Protein AF-A0A9X6Z546-F1 (afdb_monomer_lite)

Secondary structure (DSSP, 8-state):
--SHHHHHHHHHHHHTTS-EEEESS-HHHHHHHHHH-TT-EEE-TT-----HHHHHT-SEEEEESTT--HHHHHHHHT---SS-EEEE-TTS-HHHHHHHHTT--

Organism: Bacillus thuringiensis (NCBI:txid1428)

Foldseek 3Di:
DPDLVVVLVVLLVLLQPFAEEEAFDDPVLVVVLCVSHVNYHYDYQPDLDDDPVSVQRGQEYEYADQGHHPSNVVVVVPDPDPHYYHYDHSPDDVSVVSVVVSVSD

Sequence (105 aa):
MSQENNISSVISKNLETANILVVGGHNIWHERIKNNLPNALTLSQGENNIDSHSIRNMDIICVETTFMNHPVYNKIKKLNIDIPIVYTKVQQDVDDLLLELSKLV

Structure (mmCIF, N/CA/C/O backbone):
data_AF-A0A9X6Z546-F1
#
_entry.id   AF-A0A9X6Z546-F1
#
loop_
_atom_site.group_PDB
_atom_site.id
_atom_site.type_symbol
_atom_site.label_atom_id
_atom_site.label_alt_id
_atom_site.label_comp_id
_atom_site.label_asym_id
_atom_site.label_entity_id
_atom_site.label_seq_id
_atom_site.pdbx_PDB_ins_code
_atom_site.Cartn_x
_atom_site.Cartn_y
_atom_site.Cartn_z
_atom_site.occupancy
_atom_site.B_iso_or_equiv
_atom_site.auth_seq_id
_atom_site.auth_comp_id
_atom_site.auth_asym_id
_atom_site.auth_atom_id
_atom_site.pdbx_PDB_model_num
ATOM 1 N N . MET A 1 1 ? -16.986 23.969 1.482 1.00 46.31 1 MET A N 1
ATOM 2 C CA . MET A 1 1 ? -15.825 23.111 1.808 1.00 46.31 1 MET A CA 1
ATOM 3 C C . MET A 1 1 ? -16.149 22.305 3.065 1.00 46.31 1 MET A C 1
ATOM 5 O O . MET A 1 1 ? -15.777 22.746 4.147 1.00 46.31 1 MET A O 1
ATOM 9 N N . SER A 1 2 ? -16.946 21.224 2.989 1.00 49.78 2 SER A N 1
ATOM 10 C CA . SER A 1 2 ? -17.451 20.603 4.240 1.00 49.78 2 SER A CA 1
ATOM 11 C C . SER A 1 2 ? -17.866 19.122 4.206 1.00 49.78 2 SER A C 1
ATOM 13 O O . SER A 1 2 ? -18.153 18.600 5.276 1.00 49.78 2 SER A O 1
ATOM 15 N N . GLN A 1 3 ? -17.900 18.424 3.062 1.00 51.53 3 GLN A N 1
ATOM 16 C CA . GLN A 1 3 ? -18.296 16.998 3.035 1.00 51.53 3 GLN A CA 1
ATOM 17 C C . GLN A 1 3 ? -17.155 16.042 2.650 1.00 51.53 3 GLN A C 1
ATOM 19 O O . GLN A 1 3 ? -16.977 15.034 3.327 1.00 51.53 3 GLN A O 1
ATOM 24 N N . GLU A 1 4 ? -16.317 16.388 1.668 1.00 51.44 4 GLU A N 1
ATOM 25 C CA . GLU A 1 4 ? -15.187 15.540 1.230 1.00 51.44 4 GLU A CA 1
ATOM 26 C C . GLU A 1 4 ? -14.138 15.319 2.335 1.00 51.44 4 GLU A C 1
ATOM 28 O O . GLU A 1 4 ? -13.745 14.183 2.593 1.00 51.44 4 GLU A O 1
ATOM 33 N N . ASN A 1 5 ? -13.797 16.366 3.099 1.00 54.75 5 ASN A N 1
ATOM 34 C CA . ASN A 1 5 ? -12.850 16.259 4.221 1.00 54.75 5 ASN A CA 1
ATOM 35 C C . ASN A 1 5 ? -13.323 15.325 5.351 1.00 54.75 5 ASN A C 1
ATOM 37 O O . ASN A 1 5 ? -12.504 14.853 6.133 1.00 54.75 5 ASN A O 1
ATOM 41 N N . ASN A 1 6 ? -14.631 15.073 5.469 1.00 60.31 6 ASN A N 1
ATOM 42 C CA . ASN A 1 6 ? -15.175 14.210 6.519 1.00 60.31 6 ASN A CA 1
ATOM 43 C C . ASN A 1 6 ? -15.098 12.729 6.118 1.00 60.31 6 ASN A C 1
ATOM 45 O O . ASN A 1 6 ? -14.805 11.873 6.943 1.00 60.31 6 ASN A O 1
ATOM 49 N N . ILE A 1 7 ? -15.315 12.430 4.835 1.00 66.06 7 ILE A N 1
ATOM 50 C CA . ILE A 1 7 ? -15.302 11.059 4.315 1.00 66.06 7 ILE A CA 1
ATOM 51 C C . ILE A 1 7 ? -13.877 10.503 4.307 1.00 66.06 7 ILE A C 1
ATOM 53 O O . ILE A 1 7 ? -13.662 9.419 4.841 1.00 66.06 7 ILE A O 1
ATOM 57 N N . SER A 1 8 ? -12.903 11.263 3.794 1.00 66.12 8 SER A N 1
ATOM 58 C CA . SER A 1 8 ? -11.501 10.818 3.761 1.00 66.12 8 SER A CA 1
ATOM 59 C C . SER A 1 8 ? -10.956 10.573 5.182 1.00 66.12 8 SER A C 1
ATOM 61 O O . SER A 1 8 ? -10.324 9.554 5.440 1.00 66.12 8 SER A O 1
ATOM 63 N N . SER A 1 9 ? -11.353 11.407 6.155 1.00 69.56 9 SER A N 1
ATOM 64 C CA . SER A 1 9 ? -11.048 11.223 7.586 1.00 69.56 9 SER A CA 1
ATOM 65 C C . SER A 1 9 ? -11.673 9.970 8.221 1.00 69.56 9 SER A C 1
ATOM 67 O O . SER A 1 9 ? -11.090 9.391 9.139 1.00 69.56 9 SER A O 1
ATOM 69 N N . VAL A 1 10 ? -12.884 9.579 7.820 1.00 70.38 10 VAL A N 1
ATOM 70 C CA . VAL A 1 10 ? -13.550 8.378 8.355 1.00 70.38 10 VAL A CA 1
ATOM 71 C C . VAL A 1 10 ? -12.956 7.118 7.726 1.00 70.38 10 VAL A C 1
ATOM 73 O O . VAL A 1 10 ? -12.708 6.136 8.423 1.00 70.38 10 VAL A O 1
ATOM 76 N N . ILE A 1 11 ? -12.684 7.167 6.421 1.00 73.56 11 ILE A N 1
ATOM 77 C CA . ILE A 1 11 ? -12.038 6.095 5.658 1.00 73.56 11 ILE A CA 1
ATOM 78 C C . ILE A 1 11 ? -10.627 5.835 6.193 1.00 73.56 11 ILE A C 1
ATOM 80 O O . ILE A 1 11 ? -10.284 4.683 6.458 1.00 73.56 11 ILE A O 1
ATOM 84 N N . SER A 1 12 ? -9.835 6.888 6.424 1.00 70.12 12 SER A N 1
ATOM 85 C CA . SER A 1 12 ? -8.483 6.755 6.974 1.00 70.12 12 SER A CA 1
ATOM 86 C C . SER A 1 12 ? -8.499 6.074 8.340 1.00 70.12 12 SER A C 1
ATOM 88 O O . SER A 1 12 ? -7.688 5.189 8.583 1.00 70.12 12 SER A O 1
ATOM 90 N N . LYS A 1 13 ? -9.476 6.395 9.196 1.00 76.50 13 LYS A N 1
ATOM 91 C CA . LYS A 1 13 ? -9.607 5.801 10.532 1.00 76.50 13 LYS A CA 1
ATOM 92 C C . LYS A 1 13 ? -9.879 4.294 10.509 1.00 76.50 13 LYS A C 1
ATOM 94 O O . LYS A 1 13 ? -9.361 3.576 11.357 1.00 76.50 13 LYS A O 1
ATOM 99 N N . ASN A 1 14 ? -10.653 3.799 9.543 1.00 78.69 14 ASN A N 1
ATOM 100 C CA . ASN A 1 14 ? -10.858 2.353 9.378 1.00 78.69 14 ASN A CA 1
ATOM 101 C C . ASN A 1 14 ? -9.580 1.645 8.902 1.00 78.69 14 ASN A C 1
ATOM 103 O O . ASN A 1 14 ? -9.355 0.481 9.221 1.00 78.69 14 ASN A O 1
ATOM 107 N N . LEU A 1 15 ? -8.734 2.356 8.156 1.00 86.31 15 LEU A N 1
ATOM 108 C CA . LEU A 1 15 ? -7.470 1.846 7.634 1.00 86.31 15 LEU A CA 1
ATOM 109 C C . LEU A 1 15 ? -6.290 2.026 8.603 1.00 86.31 15 LEU A C 1
ATOM 111 O O . LEU A 1 15 ? -5.248 1.415 8.389 1.00 86.31 15 LEU A O 1
ATOM 115 N N . GLU A 1 16 ? -6.428 2.812 9.678 1.00 82.94 16 GLU A N 1
ATOM 116 C CA . GLU A 1 16 ? -5.353 3.075 10.652 1.00 82.94 16 GLU A CA 1
ATOM 117 C C . GLU A 1 16 ? -4.800 1.796 11.293 1.00 82.94 16 GLU A C 1
ATOM 119 O O . GLU A 1 16 ? -3.607 1.726 11.599 1.00 82.94 16 GLU A O 1
ATOM 124 N N . THR A 1 17 ? -5.652 0.789 11.497 1.00 84.88 17 THR A N 1
ATOM 125 C CA . THR A 1 17 ? -5.271 -0.491 12.108 1.00 84.88 17 THR A CA 1
ATOM 126 C C . THR A 1 17 ? -4.807 -1.537 11.101 1.00 84.88 17 THR A C 1
ATOM 128 O O . THR A 1 17 ? -4.357 -2.601 11.517 1.00 84.88 17 THR A O 1
ATOM 131 N N . ALA A 1 18 ? -4.935 -1.267 9.800 1.00 90.31 18 ALA A N 1
ATOM 132 C CA . ALA A 1 18 ? -4.585 -2.212 8.752 1.00 90.31 18 ALA A CA 1
ATOM 133 C C . ALA A 1 18 ? -3.086 -2.145 8.427 1.00 90.31 18 ALA A C 1
ATOM 135 O O . ALA A 1 18 ? -2.516 -1.076 8.194 1.00 90.31 18 ALA A O 1
ATOM 136 N N . ASN A 1 19 ? -2.447 -3.307 8.351 1.00 91.56 19 ASN A N 1
ATOM 137 C CA . ASN A 1 19 ? -1.070 -3.450 7.901 1.00 91.56 19 ASN A CA 1
ATOM 138 C C . ASN A 1 19 ? -1.048 -3.439 6.371 1.00 91.56 19 ASN A C 1
ATOM 140 O O . ASN A 1 19 ? -1.232 -4.468 5.718 1.00 91.56 19 ASN A O 1
ATOM 144 N N . ILE A 1 20 ? -0.859 -2.254 5.794 1.00 92.38 20 ILE A N 1
ATOM 145 C CA . ILE A 1 20 ? -0.892 -2.055 4.344 1.00 92.38 20 ILE A CA 1
ATOM 146 C C . ILE A 1 20 ? 0.535 -1.988 3.807 1.00 92.38 20 ILE A C 1
ATOM 148 O O . ILE A 1 20 ? 1.335 -1.152 4.234 1.00 92.38 20 ILE A O 1
ATOM 152 N N . LEU A 1 21 ? 0.837 -2.830 2.820 1.00 91.31 21 LEU A N 1
ATOM 153 C CA . LEU A 1 21 ? 2.072 -2.754 2.049 1.00 91.31 21 LEU A CA 1
ATOM 154 C C . LEU A 1 21 ? 1.815 -2.069 0.712 1.00 91.31 21 LEU A C 1
ATOM 156 O O . LEU A 1 21 ? 1.037 -2.560 -0.094 1.00 91.31 21 LEU A O 1
ATOM 160 N N . VAL A 1 22 ? 2.525 -0.985 0.435 1.00 90.12 22 VAL A N 1
ATOM 161 C CA . VAL A 1 22 ? 2.499 -0.271 -0.840 1.00 90.12 22 VAL A CA 1
ATOM 162 C C . VAL A 1 22 ? 3.799 -0.521 -1.591 1.00 90.12 22 VAL A C 1
ATOM 164 O O . VAL A 1 22 ? 4.888 -0.269 -1.077 1.00 90.12 22 VAL A O 1
ATOM 167 N N . VAL A 1 23 ? 3.695 -1.007 -2.824 1.00 89.00 23 VAL A N 1
ATOM 168 C CA . VAL A 1 23 ? 4.840 -1.396 -3.652 1.00 89.00 23 VAL A CA 1
ATOM 169 C C . VAL A 1 23 ? 4.812 -0.641 -4.973 1.00 89.00 23 VAL A C 1
ATOM 171 O O . VAL A 1 23 ? 3.761 -0.544 -5.605 1.00 89.00 23 VAL A O 1
ATOM 174 N N . GLY A 1 24 ? 5.974 -0.168 -5.427 1.00 86.88 24 GLY A N 1
ATOM 175 C CA . GLY A 1 24 ? 6.078 0.651 -6.637 1.00 86.88 24 GLY A CA 1
ATOM 176 C C . GLY A 1 24 ? 5.771 2.117 -6.340 1.00 86.88 24 GLY A C 1
ATOM 177 O O . GLY A 1 24 ? 5.706 2.514 -5.180 1.00 86.88 24 GLY A O 1
ATOM 178 N N . GLY A 1 25 ? 5.587 2.936 -7.371 1.00 85.31 25 GLY A N 1
ATOM 179 C CA . GLY A 1 25 ? 5.381 4.372 -7.204 1.00 85.31 25 GLY A CA 1
ATOM 180 C C . GLY A 1 25 ? 6.671 5.152 -6.920 1.00 85.31 25 GLY A C 1
ATOM 181 O O . GLY A 1 25 ? 7.744 4.599 -6.669 1.00 85.31 25 GLY A O 1
ATOM 182 N N . HIS A 1 26 ? 6.558 6.478 -6.982 1.00 84.75 26 HIS A N 1
ATOM 183 C CA . HIS A 1 26 ? 7.635 7.409 -6.640 1.00 84.75 26 HIS A CA 1
ATOM 184 C C . HIS A 1 26 ? 7.502 7.937 -5.208 1.00 84.75 26 HIS A C 1
ATOM 186 O O . HIS A 1 26 ? 6.408 7.960 -4.649 1.00 84.75 26 HIS A O 1
ATOM 192 N N . ASN A 1 27 ? 8.599 8.471 -4.663 1.00 85.38 27 ASN A N 1
ATOM 193 C CA . ASN A 1 27 ? 8.665 9.001 -3.295 1.00 85.38 27 ASN A CA 1
ATOM 194 C C . ASN A 1 27 ? 7.565 10.032 -2.988 1.00 85.38 27 ASN A C 1
ATOM 196 O O . ASN A 1 27 ? 6.950 9.960 -1.933 1.00 85.38 27 ASN A O 1
ATOM 200 N N . ILE A 1 28 ? 7.249 10.933 -3.928 1.00 85.25 28 ILE A N 1
ATOM 201 C CA . ILE A 1 28 ? 6.171 11.929 -3.757 1.00 85.25 28 ILE A CA 1
ATOM 202 C C . ILE A 1 28 ? 4.815 11.245 -3.528 1.00 85.25 28 ILE A C 1
ATOM 204 O O . ILE A 1 28 ? 3.998 11.690 -2.726 1.00 85.25 28 ILE A O 1
ATOM 208 N N . TRP A 1 29 ? 4.555 10.147 -4.234 1.00 84.81 29 TRP A N 1
ATOM 209 C CA . TRP A 1 29 ? 3.319 9.395 -4.058 1.00 84.81 29 TRP A CA 1
ATOM 210 C C . TRP A 1 29 ? 3.318 8.638 -2.725 1.00 84.81 29 TRP A C 1
ATOM 212 O O . TRP A 1 29 ? 2.311 8.651 -2.025 1.00 84.81 29 TRP A O 1
ATOM 222 N N . HIS A 1 30 ? 4.459 8.080 -2.308 1.00 87.75 30 HIS A N 1
ATOM 223 C CA . HIS A 1 30 ? 4.611 7.494 -0.970 1.00 87.75 30 HIS A CA 1
ATOM 224 C C . HIS A 1 30 ? 4.369 8.499 0.151 1.00 87.75 30 HIS A C 1
ATOM 226 O O . HIS A 1 30 ? 3.731 8.147 1.135 1.00 87.75 30 HIS A O 1
ATOM 232 N N . GLU A 1 31 ? 4.830 9.740 0.008 1.00 88.69 31 GLU A N 1
ATOM 233 C CA . GLU A 1 31 ? 4.549 10.810 0.972 1.00 88.69 31 GLU A CA 1
ATOM 234 C C . GLU A 1 31 ? 3.046 11.087 1.068 1.00 88.69 31 GLU A C 1
ATOM 236 O O . GLU A 1 31 ? 2.494 11.134 2.166 1.00 88.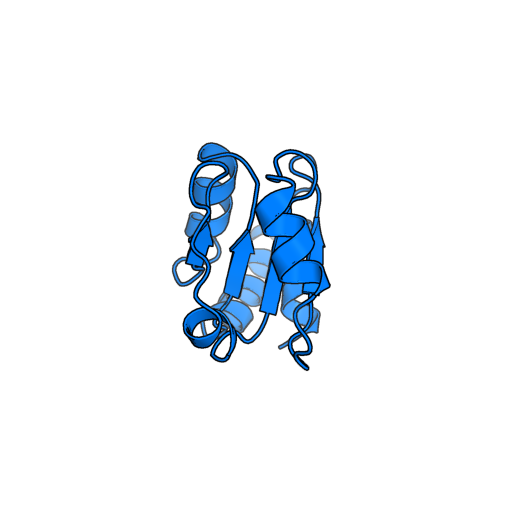69 31 GLU A O 1
ATOM 241 N N . ARG A 1 32 ? 2.348 11.183 -0.072 1.00 87.06 32 ARG A N 1
ATOM 242 C CA . ARG A 1 32 ? 0.886 11.362 -0.091 1.00 87.06 32 ARG A CA 1
ATOM 243 C C . ARG A 1 32 ? 0.146 10.188 0.554 1.00 87.06 32 ARG A C 1
ATOM 245 O O . ARG A 1 32 ? -0.808 10.417 1.293 1.00 87.06 32 ARG A O 1
ATOM 252 N N . ILE A 1 33 ? 0.587 8.956 0.298 1.00 88.19 33 ILE A N 1
ATOM 253 C CA . ILE A 1 33 ? 0.054 7.755 0.953 1.00 88.19 33 ILE A CA 1
ATOM 254 C C . ILE A 1 33 ? 0.275 7.852 2.463 1.00 88.19 33 ILE A C 1
ATOM 256 O O . ILE A 1 33 ? -0.687 7.750 3.211 1.00 88.19 33 ILE A O 1
ATOM 260 N N . LYS A 1 34 ? 1.507 8.108 2.920 1.00 89.06 34 LYS A N 1
ATOM 261 C CA . LYS A 1 34 ? 1.856 8.159 4.351 1.00 89.06 34 LYS A CA 1
ATOM 262 C C . LYS A 1 3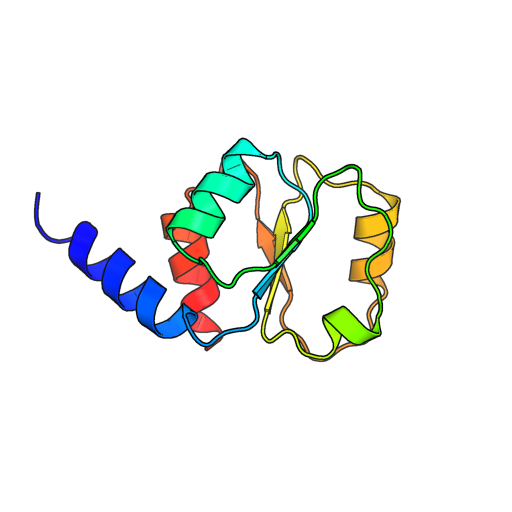4 ? 1.146 9.273 5.114 1.00 89.06 34 LYS A C 1
ATOM 264 O O . LYS A 1 34 ? 0.860 9.099 6.291 1.00 89.06 34 LYS A O 1
ATOM 269 N N . ASN A 1 35 ? 0.815 10.383 4.457 1.00 88.12 35 ASN A N 1
ATOM 270 C CA . ASN A 1 35 ? 0.011 11.440 5.072 1.00 88.12 35 ASN A CA 1
ATOM 271 C C . ASN A 1 35 ? -1.411 10.975 5.429 1.00 88.12 35 ASN A C 1
ATOM 273 O O . ASN A 1 35 ? -1.995 11.504 6.369 1.00 88.12 35 ASN A O 1
ATOM 277 N N . ASN A 1 36 ? -1.956 10.000 4.696 1.00 85.94 36 ASN A N 1
ATOM 278 C CA . ASN A 1 36 ? -3.298 9.455 4.927 1.00 85.94 36 ASN A CA 1
ATOM 279 C C . ASN A 1 36 ? -3.275 8.095 5.644 1.00 85.94 36 ASN A C 1
ATOM 281 O O . ASN A 1 36 ? -4.218 7.746 6.346 1.00 85.94 36 ASN A O 1
ATOM 285 N N . LEU A 1 37 ? -2.193 7.335 5.468 1.00 87.81 37 LEU A N 1
ATOM 286 C CA . LEU A 1 37 ? -1.955 5.997 6.002 1.00 87.81 37 LEU A CA 1
ATOM 287 C C . LEU A 1 37 ? -0.565 5.960 6.656 1.00 87.81 37 LEU A C 1
ATOM 289 O O . LEU A 1 37 ? 0.374 5.392 6.090 1.00 87.81 37 LEU A O 1
ATOM 293 N N . PRO A 1 38 ? -0.393 6.569 7.840 1.00 85.25 38 PRO A N 1
ATOM 294 C CA . PRO A 1 38 ? 0.922 6.715 8.469 1.00 85.25 38 PRO A CA 1
ATOM 295 C C . PRO A 1 38 ? 1.592 5.377 8.815 1.00 85.25 38 PRO A C 1
ATOM 297 O O . PRO A 1 38 ? 2.817 5.309 8.881 1.00 85.25 38 PRO A O 1
ATOM 300 N N . ASN A 1 39 ? 0.804 4.310 8.982 1.00 86.62 39 ASN A N 1
ATOM 301 C CA . ASN A 1 39 ? 1.290 2.963 9.291 1.00 86.62 39 ASN A CA 1
ATOM 302 C C . ASN A 1 39 ? 1.608 2.122 8.041 1.00 86.62 39 ASN A C 1
ATOM 304 O O . ASN A 1 39 ? 2.094 0.999 8.171 1.00 86.62 39 ASN A O 1
ATOM 308 N N . ALA A 1 40 ? 1.352 2.639 6.833 1.00 89.75 40 ALA A N 1
ATOM 309 C CA . ALA A 1 40 ? 1.628 1.905 5.606 1.00 89.75 40 ALA A CA 1
ATOM 310 C C . ALA A 1 40 ? 3.139 1.730 5.388 1.00 89.75 40 ALA A C 1
ATOM 312 O O . ALA A 1 40 ? 3.924 2.686 5.417 1.00 89.75 40 ALA A O 1
ATOM 313 N N . LEU A 1 41 ? 3.543 0.496 5.091 1.00 90.06 41 LEU A N 1
ATOM 314 C CA . LEU A 1 41 ? 4.892 0.190 4.637 1.00 90.06 41 LEU A CA 1
ATOM 315 C C . LEU A 1 41 ? 4.993 0.512 3.149 1.00 90.06 41 LEU A C 1
ATOM 317 O O . LEU A 1 41 ? 4.148 0.100 2.365 1.00 90.06 41 LEU A O 1
ATOM 321 N N . THR A 1 42 ? 6.030 1.238 2.744 1.00 88.44 42 THR A N 1
ATOM 322 C CA . THR A 1 42 ? 6.238 1.634 1.344 1.00 88.44 42 THR A CA 1
ATOM 323 C C . THR A 1 42 ? 7.542 1.060 0.829 1.00 88.44 42 THR A C 1
ATOM 325 O O . THR A 1 42 ? 8.563 1.209 1.497 1.00 88.44 42 THR A O 1
ATOM 328 N N . LEU A 1 43 ? 7.520 0.483 -0.369 1.00 85.25 43 LEU A N 1
ATOM 329 C CA . LEU A 1 43 ? 8.704 -0.026 -1.048 1.00 85.25 43 LEU A CA 1
ATOM 330 C C . LEU A 1 43 ? 8.909 0.683 -2.373 1.00 85.25 43 LEU A C 1
ATOM 332 O O . LEU A 1 43 ? 8.087 0.602 -3.292 1.00 85.25 43 LEU A O 1
ATOM 336 N N . SER A 1 44 ? 10.022 1.398 -2.443 1.00 70.38 44 SER A N 1
ATOM 337 C CA . SER A 1 44 ? 10.407 2.203 -3.600 1.00 70.38 44 SER A CA 1
ATOM 338 C C . SER A 1 44 ? 11.003 1.351 -4.720 1.00 70.38 44 SER A C 1
ATOM 340 O O . SER A 1 44 ? 11.428 0.216 -4.512 1.00 70.38 44 SER A O 1
ATOM 342 N N . GLN A 1 45 ? 11.074 1.909 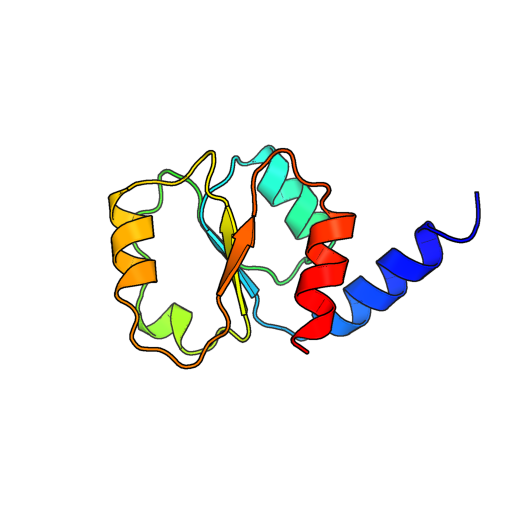-5.933 1.00 63.81 45 GLN A N 1
ATOM 343 C CA . GLN A 1 45 ? 11.591 1.219 -7.125 1.00 63.81 45 GLN A CA 1
ATOM 344 C C . GLN A 1 45 ? 12.996 0.596 -6.984 1.00 63.81 45 GLN A C 1
ATOM 346 O O . GLN A 1 45 ? 13.349 -0.287 -7.772 1.00 63.81 45 GLN A O 1
ATOM 351 N N . GLY A 1 46 ? 13.802 1.047 -6.018 1.00 61.88 46 GLY A N 1
ATOM 352 C CA . GLY A 1 46 ? 15.148 0.528 -5.763 1.00 61.88 46 GLY A CA 1
ATOM 353 C C . GLY A 1 46 ? 15.209 -0.631 -4.765 1.00 61.88 46 GLY A C 1
ATOM 354 O O . GLY A 1 46 ? 16.232 -1.312 -4.678 1.00 61.88 46 GLY A O 1
ATOM 355 N N . GLU A 1 47 ? 14.136 -0.881 -4.017 1.00 66.12 47 GLU A N 1
ATOM 356 C CA . GLU A 1 47 ? 14.114 -1.882 -2.953 1.00 66.12 47 GLU A CA 1
ATOM 357 C C . GLU A 1 47 ? 13.644 -3.231 -3.500 1.00 66.12 47 GLU A C 1
ATOM 359 O O . GLU A 1 47 ? 12.459 -3.500 -3.677 1.00 66.12 47 GLU A O 1
ATOM 364 N N . ASN A 1 48 ? 14.605 -4.115 -3.777 1.00 65.44 48 ASN A N 1
ATOM 365 C CA . ASN A 1 48 ? 14.323 -5.443 -4.334 1.00 65.44 48 ASN A CA 1
ATOM 366 C C . ASN A 1 48 ? 13.990 -6.503 -3.266 1.00 65.44 48 ASN A C 1
ATOM 368 O O . ASN A 1 48 ? 13.536 -7.603 -3.597 1.00 65.44 48 ASN A O 1
ATOM 372 N N . ASN A 1 49 ? 14.227 -6.204 -1.987 1.00 66.75 49 ASN A N 1
ATOM 373 C CA . ASN A 1 49 ? 14.098 -7.170 -0.900 1.00 66.75 49 ASN A CA 1
ATOM 374 C C . ASN A 1 49 ? 12.778 -7.010 -0.148 1.00 66.75 49 ASN A C 1
ATOM 376 O O . ASN A 1 49 ? 12.726 -6.474 0.951 1.00 66.75 49 ASN A O 1
ATOM 380 N N . ILE A 1 50 ? 11.716 -7.568 -0.725 1.00 70.81 50 ILE A N 1
ATOM 381 C CA . ILE A 1 50 ? 10.532 -7.940 0.052 1.00 70.81 50 ILE A CA 1
ATOM 382 C C . ILE A 1 50 ? 10.788 -9.286 0.708 1.00 70.81 50 ILE A C 1
ATOM 384 O O . ILE A 1 50 ? 10.864 -10.292 -0.001 1.00 70.81 50 ILE A O 1
ATOM 388 N N . ASP A 1 51 ? 10.907 -9.343 2.029 1.00 74.12 51 ASP A N 1
ATOM 389 C CA . ASP A 1 51 ? 10.866 -10.629 2.717 1.00 74.12 51 ASP A CA 1
ATOM 390 C C . ASP A 1 51 ? 9.437 -11.193 2.664 1.00 74.12 51 ASP A C 1
ATOM 392 O O . ASP A 1 51 ? 8.454 -10.519 2.966 1.00 74.12 51 ASP A O 1
ATOM 396 N N . SER A 1 52 ? 9.326 -12.462 2.276 1.00 71.75 52 SER A N 1
ATOM 397 C CA . SER A 1 52 ? 8.081 -13.224 2.353 1.00 71.75 52 SER A CA 1
ATOM 398 C C . SER A 1 52 ? 7.478 -13.238 3.759 1.00 71.75 52 SER A C 1
ATOM 400 O O . SER A 1 52 ? 6.259 -13.311 3.886 1.00 71.75 52 SER A O 1
ATOM 402 N N . HIS A 1 53 ? 8.303 -13.146 4.807 1.00 76.56 53 HIS A N 1
ATOM 403 C CA . HIS A 1 53 ? 7.825 -13.044 6.181 1.00 76.56 53 HIS A CA 1
ATOM 404 C C . HIS A 1 53 ? 7.151 -11.693 6.451 1.00 76.56 53 HIS A C 1
ATOM 406 O O . HIS A 1 53 ? 6.072 -11.665 7.033 1.00 76.56 53 HIS A O 1
ATOM 412 N N . SER A 1 54 ? 7.720 -10.593 5.943 1.00 73.94 54 SER A N 1
ATOM 413 C CA . SER A 1 54 ? 7.124 -9.253 6.046 1.00 73.94 54 SER A CA 1
ATOM 414 C C . SER A 1 54 ? 5.768 -9.156 5.352 1.00 73.94 54 SER A C 1
ATOM 416 O O . SER A 1 54 ? 4.914 -8.406 5.805 1.00 73.94 54 SER A O 1
ATOM 418 N N . ILE A 1 55 ? 5.545 -9.934 4.288 1.00 82.25 55 ILE A N 1
ATOM 419 C CA . ILE A 1 55 ? 4.253 -9.963 3.595 1.00 82.25 55 ILE A CA 1
ATOM 420 C C . ILE A 1 55 ? 3.180 -10.702 4.400 1.00 82.25 55 ILE A C 1
ATOM 422 O O . ILE A 1 55 ? 2.026 -10.302 4.362 1.00 82.25 55 ILE A O 1
ATOM 426 N N . ARG A 1 56 ? 3.527 -11.774 5.124 1.00 82.00 56 ARG A N 1
ATOM 427 C CA . ARG A 1 56 ? 2.540 -12.641 5.803 1.00 82.00 56 ARG A CA 1
ATOM 428 C C . ARG A 1 56 ? 1.693 -11.930 6.856 1.00 82.00 56 ARG A C 1
ATOM 430 O O . ARG A 1 56 ? 0.627 -12.434 7.181 1.00 82.00 56 ARG A O 1
ATOM 437 N N . ASN A 1 57 ? 2.174 -10.804 7.374 1.00 86.31 57 ASN A N 1
ATOM 438 C CA . ASN A 1 57 ? 1.482 -10.013 8.389 1.00 86.31 57 ASN A CA 1
ATOM 439 C C . ASN A 1 57 ? 0.737 -8.811 7.788 1.00 86.31 57 ASN A C 1
ATOM 441 O O . ASN A 1 57 ? 0.274 -7.960 8.539 1.00 86.31 57 ASN A O 1
ATOM 445 N N . MET A 1 58 ? 0.698 -8.690 6.459 1.00 90.94 58 MET A N 1
ATOM 446 C CA . MET A 1 58 ? -0.027 -7.616 5.791 1.00 90.94 58 MET A CA 1
ATOM 447 C C . MET A 1 58 ? -1.487 -8.009 5.614 1.00 90.94 58 MET A C 1
ATOM 449 O O . MET A 1 58 ? -1.788 -9.133 5.217 1.00 90.94 58 MET A O 1
ATOM 453 N N . ASP A 1 59 ? -2.374 -7.052 5.848 1.00 92.44 59 ASP A N 1
ATOM 454 C CA . ASP A 1 59 ? -3.807 -7.195 5.610 1.00 92.44 59 ASP A CA 1
ATOM 455 C C . ASP A 1 59 ? -4.143 -6.877 4.149 1.00 92.44 59 ASP A C 1
ATOM 457 O O . ASP A 1 59 ? -5.043 -7.478 3.570 1.00 92.44 59 ASP A O 1
ATOM 461 N N . ILE A 1 60 ? -3.398 -5.952 3.526 1.00 93.19 60 ILE A N 1
ATOM 462 C CA . ILE A 1 60 ? -3.587 -5.551 2.126 1.00 93.19 60 ILE A CA 1
ATOM 463 C C . ILE A 1 60 ? -2.234 -5.268 1.465 1.00 93.19 60 ILE A C 1
ATOM 465 O O . ILE A 1 60 ? -1.351 -4.644 2.060 1.00 93.19 60 ILE A O 1
ATOM 469 N N . ILE A 1 61 ? -2.088 -5.660 0.197 1.00 91.75 61 ILE A N 1
ATOM 470 C CA . ILE A 1 61 ? -0.970 -5.242 -0.659 1.00 91.75 61 ILE A CA 1
ATOM 471 C C . ILE A 1 61 ? -1.499 -4.327 -1.765 1.00 91.75 61 ILE A C 1
ATOM 473 O O . ILE A 1 61 ? -2.286 -4.742 -2.608 1.00 91.75 61 ILE A O 1
ATOM 477 N N . CYS A 1 62 ? -1.023 -3.091 -1.803 1.00 91.56 62 CYS A N 1
ATOM 478 C CA . CYS A 1 62 ? -1.259 -2.142 -2.879 1.00 91.56 62 CYS A CA 1
ATOM 479 C C . CYS A 1 62 ? -0.057 -2.117 -3.833 1.00 91.56 62 CYS A C 1
ATOM 481 O O . CYS A 1 62 ? 1.087 -1.915 -3.426 1.00 91.56 62 CYS A O 1
ATOM 483 N N . VAL A 1 63 ? -0.314 -2.323 -5.119 1.00 89.88 63 VAL A N 1
ATOM 484 C CA . VAL A 1 63 ? 0.693 -2.393 -6.178 1.00 89.88 63 VAL A CA 1
ATOM 485 C C . VAL A 1 63 ? 0.467 -1.234 -7.136 1.00 89.88 63 VAL A C 1
ATOM 487 O O . VAL A 1 63 ? -0.456 -1.253 -7.949 1.00 89.88 63 VAL A O 1
ATOM 490 N N . GLU A 1 64 ? 1.350 -0.245 -7.090 1.00 89.12 64 GLU A N 1
ATOM 491 C CA . GLU A 1 64 ? 1.398 0.823 -8.081 1.00 89.12 64 GLU A CA 1
ATOM 492 C C . GLU A 1 64 ? 2.156 0.327 -9.313 1.00 89.12 64 GLU A C 1
ATOM 494 O O . GLU A 1 64 ? 3.317 -0.068 -9.237 1.00 89.12 64 GLU A O 1
ATOM 499 N N . THR A 1 65 ? 1.480 0.302 -10.457 1.00 86.56 65 THR A N 1
ATOM 500 C CA . THR A 1 65 ? 1.958 -0.393 -11.663 1.00 86.56 65 THR A CA 1
ATOM 501 C C . THR A 1 65 ? 2.740 0.483 -12.643 1.00 86.56 65 THR A C 1
ATOM 503 O O . THR A 1 65 ? 3.476 -0.050 -13.471 1.00 86.56 65 THR A O 1
ATOM 506 N N . THR A 1 66 ? 2.612 1.807 -12.562 1.00 85.31 66 THR A N 1
ATOM 507 C CA . THR A 1 66 ? 3.252 2.780 -13.472 1.00 85.31 66 THR A CA 1
ATOM 508 C C . THR A 1 66 ? 4.751 2.840 -13.238 1.00 85.31 66 THR A C 1
ATOM 510 O O . THR A 1 66 ? 5.544 2.898 -14.174 1.00 85.31 66 THR A O 1
ATOM 513 N N . PHE A 1 67 ? 5.134 2.798 -11.969 1.00 80.69 67 PHE A N 1
ATOM 514 C CA . PHE A 1 67 ? 6.490 2.916 -11.494 1.00 80.69 67 PHE A CA 1
ATOM 515 C C . PHE A 1 67 ? 6.853 1.665 -10.696 1.00 80.69 67 PHE A C 1
ATOM 517 O O . PHE A 1 67 ? 7.323 1.756 -9.565 1.00 80.69 67 PHE A O 1
ATOM 524 N N . MET A 1 68 ? 6.689 0.499 -11.321 1.00 80.94 68 MET A N 1
ATOM 525 C CA . MET A 1 68 ? 7.014 -0.796 -10.733 1.00 80.94 68 MET A CA 1
ATOM 526 C C . MET A 1 68 ? 8.303 -1.397 -11.298 1.00 80.94 68 MET A C 1
ATOM 528 O O . MET A 1 68 ? 8.539 -1.406 -12.505 1.00 80.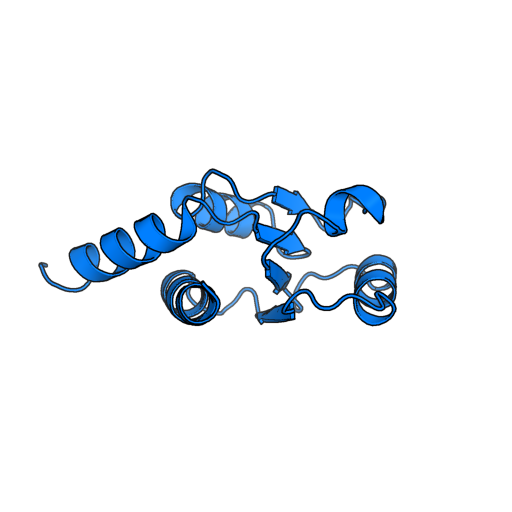94 68 MET A O 1
ATOM 532 N N . ASN A 1 69 ? 9.101 -2.005 -10.423 1.00 81.25 69 ASN A N 1
ATOM 533 C CA . ASN A 1 69 ? 10.257 -2.804 -10.805 1.00 81.25 69 ASN A CA 1
ATOM 534 C C . ASN A 1 69 ? 9.814 -4.234 -11.202 1.00 81.25 69 ASN A C 1
ATOM 536 O O . ASN A 1 69 ? 9.144 -4.928 -10.433 1.00 81.25 69 ASN A O 1
ATOM 540 N N . HIS A 1 70 ? 10.179 -4.689 -12.409 1.00 82.56 70 HIS A N 1
ATOM 541 C CA . HIS A 1 70 ? 9.758 -5.988 -12.967 1.00 82.56 70 HIS A CA 1
ATOM 542 C C . HIS A 1 70 ? 10.042 -7.197 -12.048 1.00 82.56 70 HIS A C 1
ATOM 544 O O . HIS A 1 70 ? 9.129 -8.000 -11.823 1.00 82.56 70 HIS A O 1
ATOM 550 N N . PRO A 1 71 ? 11.265 -7.370 -11.510 1.00 82.25 71 PRO A N 1
ATOM 551 C CA . PRO A 1 71 ? 11.556 -8.346 -10.463 1.00 82.25 71 PRO A CA 1
ATOM 552 C C . PRO A 1 71 ? 10.571 -8.349 -9.286 1.00 82.25 71 PRO A C 1
ATOM 554 O O . PRO A 1 71 ? 10.076 -9.414 -8.909 1.00 82.25 71 PRO A O 1
ATOM 557 N N . VAL A 1 72 ? 10.253 -7.176 -8.733 1.00 82.12 72 VAL A N 1
ATOM 558 C CA . VAL A 1 72 ? 9.351 -7.042 -7.578 1.00 82.12 72 VAL A CA 1
ATOM 559 C C . VAL A 1 72 ? 7.924 -7.431 -7.959 1.00 82.12 72 VAL A C 1
ATOM 561 O O . VAL A 1 72 ? 7.303 -8.238 -7.267 1.00 82.12 72 VAL A O 1
ATOM 564 N N . TYR A 1 73 ? 7.439 -6.968 -9.114 1.00 85.06 73 TYR A N 1
ATOM 565 C CA . TYR A 1 73 ? 6.135 -7.362 -9.652 1.00 85.06 73 TYR A CA 1
ATOM 566 C C . TYR A 1 73 ? 6.001 -8.883 -9.795 1.00 85.06 73 TYR A C 1
ATOM 568 O O . TYR A 1 73 ? 5.019 -9.480 -9.352 1.00 85.06 73 TYR A O 1
ATOM 576 N N . ASN A 1 74 ? 7.015 -9.529 -10.376 1.00 85.50 74 ASN A N 1
ATOM 577 C CA . ASN A 1 74 ? 7.029 -10.978 -10.555 1.00 85.50 74 ASN A CA 1
ATOM 578 C C . ASN A 1 74 ? 7.051 -11.727 -9.223 1.00 85.50 74 ASN A C 1
ATOM 580 O O . ASN A 1 74 ? 6.477 -12.811 -9.135 1.00 85.50 74 ASN A O 1
ATOM 584 N N . LYS A 1 75 ? 7.709 -11.171 -8.200 1.00 84.38 75 LYS A N 1
ATOM 585 C CA . LYS A 1 75 ? 7.698 -11.736 -6.852 1.00 84.38 75 LYS A CA 1
ATOM 586 C C . LYS A 1 75 ? 6.293 -11.678 -6.268 1.00 84.38 75 LYS A C 1
ATOM 588 O O . LYS A 1 75 ? 5.800 -12.726 -5.877 1.00 84.38 75 LYS A O 1
ATOM 593 N N . ILE A 1 76 ? 5.640 -10.512 -6.314 1.00 84.75 76 ILE A N 1
ATOM 594 C CA . ILE A 1 76 ? 4.272 -10.317 -5.807 1.00 84.75 76 ILE A CA 1
ATOM 595 C C . ILE A 1 76 ? 3.282 -11.244 -6.512 1.00 84.75 76 ILE A C 1
ATOM 597 O O . ILE A 1 76 ? 2.534 -11.959 -5.859 1.00 84.75 76 ILE A O 1
ATOM 601 N N . LYS A 1 77 ? 3.334 -11.316 -7.845 1.00 83.75 77 LYS A N 1
ATOM 602 C CA . LYS A 1 77 ? 2.451 -12.179 -8.645 1.00 83.75 77 LYS A CA 1
ATOM 603 C C . LYS A 1 77 ? 2.601 -13.674 -8.332 1.00 83.75 77 LYS A C 1
ATOM 605 O O . LYS A 1 77 ? 1.678 -14.445 -8.564 1.00 83.75 77 LYS A O 1
ATOM 610 N N . LYS A 1 78 ? 3.778 -14.095 -7.863 1.00 85.06 78 LYS A N 1
ATOM 611 C CA . LYS A 1 78 ? 4.067 -15.486 -7.483 1.00 85.06 78 LYS A CA 1
ATOM 612 C C . LYS A 1 78 ? 3.787 -15.774 -6.009 1.00 85.06 78 LYS A C 1
ATOM 614 O O . LYS A 1 78 ? 3.975 -16.915 -5.588 1.00 85.06 78 LYS A O 1
ATOM 619 N N . LEU A 1 79 ? 3.388 -14.776 -5.220 1.00 80.62 79 LEU A N 1
ATOM 620 C CA . LEU A 1 79 ? 2.984 -15.009 -3.842 1.00 80.62 79 LEU A CA 1
ATOM 621 C C . LEU A 1 79 ? 1.701 -15.833 -3.849 1.00 80.62 79 LEU A C 1
ATOM 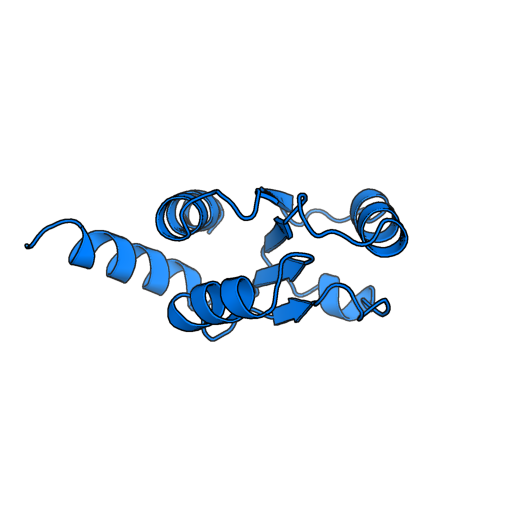623 O O . LEU A 1 79 ? 0.674 -15.398 -4.355 1.00 80.62 79 LEU A O 1
ATOM 627 N N . ASN A 1 80 ? 1.778 -17.033 -3.285 1.00 76.81 80 ASN A N 1
ATOM 628 C CA . ASN A 1 80 ? 0.607 -17.847 -3.003 1.00 76.81 80 ASN A CA 1
ATOM 629 C C . ASN A 1 80 ? 0.126 -17.511 -1.587 1.00 76.81 80 ASN A C 1
ATOM 631 O O . ASN A 1 80 ? 0.510 -18.182 -0.626 1.00 76.81 80 ASN A O 1
ATOM 635 N N . ILE A 1 81 ? -0.597 -16.401 -1.461 1.00 80.81 81 ILE A N 1
ATOM 636 C CA . ILE A 1 81 ? -1.094 -15.847 -0.197 1.00 80.81 81 ILE A CA 1
ATOM 637 C C . ILE A 1 81 ? -2.566 -15.463 -0.353 1.00 80.81 81 ILE A C 1
ATOM 639 O O . ILE A 1 81 ? -2.963 -15.006 -1.420 1.00 80.81 81 ILE A O 1
ATOM 643 N N . ASP A 1 82 ? -3.337 -15.581 0.727 1.00 86.94 82 ASP A N 1
ATOM 644 C CA . ASP A 1 82 ? -4.753 -15.176 0.775 1.00 86.94 82 ASP A CA 1
ATOM 645 C C . ASP A 1 82 ? -4.932 -13.674 1.082 1.00 86.94 82 ASP A C 1
ATOM 647 O O . ASP A 1 82 ? -6.003 -13.231 1.488 1.00 86.94 82 ASP A O 1
ATOM 651 N N . ILE A 1 83 ? -3.874 -12.877 0.907 1.00 90.31 83 ILE A N 1
ATOM 652 C CA . ILE A 1 83 ? -3.891 -11.436 1.175 1.00 90.31 83 ILE A CA 1
ATOM 653 C C . ILE A 1 83 ? -4.415 -10.713 -0.073 1.00 90.31 83 ILE A C 1
ATOM 655 O O . ILE A 1 83 ? -3.881 -10.941 -1.165 1.00 90.31 83 ILE A O 1
ATOM 659 N N . PRO A 1 84 ? -5.421 -9.830 0.049 1.00 92.25 84 PRO A N 1
ATOM 660 C CA . PRO A 1 84 ? -5.936 -9.070 -1.079 1.00 92.25 84 PRO A CA 1
ATOM 661 C C . PRO A 1 84 ? -4.858 -8.165 -1.689 1.00 92.25 84 PRO A C 1
ATOM 663 O O . PRO A 1 84 ? -4.142 -7.440 -0.992 1.00 92.25 84 PRO A O 1
ATOM 666 N N . ILE A 1 85 ? -4.772 -8.198 -3.021 1.00 91.44 85 ILE A N 1
ATOM 667 C CA . ILE A 1 85 ? -3.855 -7.372 -3.809 1.00 91.44 85 ILE A CA 1
ATOM 668 C C . ILE A 1 85 ? -4.672 -6.368 -4.625 1.00 91.44 85 ILE A C 1
ATOM 670 O O . ILE A 1 85 ? -5.437 -6.758 -5.508 1.00 91.44 85 ILE A O 1
ATOM 674 N N . VAL A 1 86 ? -4.476 -5.079 -4.354 1.00 91.62 86 VAL A N 1
ATOM 675 C CA . VAL A 1 86 ? -5.094 -3.960 -5.077 1.00 91.62 86 VAL A CA 1
ATOM 676 C C . VAL A 1 86 ? -4.076 -3.370 -6.042 1.00 91.62 86 VAL A C 1
ATOM 678 O O . VAL A 1 86 ? -2.958 -3.039 -5.653 1.00 91.62 86 VAL A O 1
ATOM 681 N N . TYR A 1 87 ? -4.450 -3.232 -7.311 1.00 89.31 87 TYR A N 1
ATOM 682 C CA . TYR A 1 87 ? -3.587 -2.643 -8.333 1.00 89.31 87 TYR A CA 1
ATOM 683 C C . TYR A 1 87 ? -4.025 -1.214 -8.628 1.00 89.31 87 TYR A C 1
ATOM 685 O O . TYR A 1 87 ? -5.170 -0.977 -8.996 1.00 89.31 87 TYR A O 1
ATOM 693 N N . THR A 1 88 ? -3.086 -0.277 -8.542 1.00 88.94 88 THR A N 1
ATOM 694 C CA . THR A 1 88 ? -3.317 1.147 -8.799 1.00 88.94 88 THR A CA 1
ATOM 695 C C . THR A 1 88 ? -2.299 1.700 -9.802 1.00 88.94 88 THR A C 1
ATOM 697 O O . THR A 1 88 ? -1.327 1.036 -10.193 1.00 88.94 88 THR A O 1
ATOM 700 N N . LYS A 1 89 ? -2.540 2.926 -10.265 1.00 83.31 89 LYS A N 1
ATOM 701 C CA . LYS A 1 89 ? -1.630 3.708 -11.107 1.00 83.31 89 LYS A CA 1
ATOM 702 C C . LYS A 1 89 ? -1.323 5.024 -10.401 1.00 83.31 89 LYS A C 1
ATOM 704 O O . LYS A 1 89 ? -2.208 5.592 -9.780 1.00 83.31 89 LYS A O 1
ATOM 709 N N . VAL A 1 90 ? -0.125 5.578 -10.587 1.00 69.69 90 VAL A N 1
ATOM 710 C CA . VAL A 1 90 ? 0.308 6.836 -9.946 1.00 69.69 90 VAL A CA 1
ATOM 711 C C . VAL A 1 90 ? -0.630 8.016 -10.226 1.00 69.69 90 VAL A C 1
ATOM 713 O O . VAL A 1 90 ? -0.678 8.961 -9.445 1.00 69.69 90 VAL A O 1
ATOM 716 N N . GLN A 1 91 ? -1.331 7.984 -11.362 1.00 66.94 91 GLN A N 1
ATOM 717 C CA . GLN A 1 91 ? -2.277 9.025 -11.773 1.00 66.94 91 GLN A CA 1
ATOM 718 C C . GLN A 1 91 ? -3.623 8.938 -11.042 1.00 66.94 91 GLN A C 1
ATOM 720 O O . GLN A 1 91 ? -4.416 9.867 -11.156 1.00 66.94 91 GLN A O 1
ATOM 725 N N . GLN A 1 92 ? -3.896 7.838 -10.336 1.00 72.81 92 GLN A N 1
ATOM 726 C CA . GLN A 1 92 ? -5.110 7.681 -9.544 1.00 72.81 92 GLN A CA 1
ATOM 727 C C . GLN A 1 92 ? -5.052 8.599 -8.322 1.00 72.81 92 GLN A C 1
ATOM 729 O O . GLN A 1 92 ? -3.990 8.781 -7.713 1.00 72.81 92 GLN A O 1
ATOM 734 N N . ASP A 1 93 ? -6.195 9.188 -7.978 1.00 81.56 93 ASP A N 1
ATOM 735 C CA . ASP A 1 93 ? -6.300 9.978 -6.763 1.00 81.56 93 ASP A CA 1
ATOM 736 C C . ASP A 1 93 ? -6.078 9.082 -5.533 1.00 81.56 93 ASP A C 1
ATOM 738 O O . ASP A 1 93 ? -6.472 7.914 -5.505 1.00 81.56 93 ASP A O 1
ATOM 742 N N . VAL A 1 94 ? -5.415 9.627 -4.514 1.00 83.25 94 VAL A N 1
ATOM 743 C CA . VAL A 1 94 ? -5.207 8.909 -3.254 1.00 83.25 94 VAL A CA 1
ATOM 744 C C . VAL A 1 94 ? -6.551 8.676 -2.570 1.00 83.25 94 VAL A C 1
ATOM 746 O O . VAL A 1 94 ? -6.736 7.600 -2.017 1.00 83.25 94 VAL A O 1
ATOM 749 N N . ASP A 1 95 ? -7.509 9.601 -2.674 1.00 84.19 95 ASP A N 1
ATOM 750 C CA . ASP A 1 95 ? -8.841 9.423 -2.082 1.00 84.19 95 ASP A CA 1
ATOM 751 C C . ASP A 1 95 ? -9.598 8.236 -2.703 1.00 84.19 95 ASP A C 1
ATOM 753 O O . ASP A 1 95 ? -10.209 7.442 -1.983 1.00 84.19 95 ASP A O 1
ATOM 757 N N . ASP A 1 96 ? -9.489 8.049 -4.023 1.00 85.69 96 ASP A N 1
ATOM 758 C CA . ASP A 1 96 ? -10.078 6.896 -4.714 1.00 85.69 96 ASP A CA 1
ATOM 759 C C . ASP A 1 96 ? -9.454 5.580 -4.237 1.00 85.69 96 ASP A C 1
ATOM 761 O O . ASP A 1 96 ? -10.161 4.595 -4.006 1.00 85.69 96 ASP A O 1
ATOM 765 N N . LEU A 1 97 ? -8.128 5.566 -4.064 1.00 87.81 97 LEU A N 1
ATOM 766 C CA . LEU A 1 97 ? -7.420 4.409 -3.528 1.00 87.81 97 LEU A CA 1
ATOM 767 C C . LEU A 1 97 ? -7.844 4.122 -2.083 1.00 87.81 97 LEU A C 1
ATOM 769 O O . LEU A 1 97 ? -8.114 2.972 -1.752 1.00 87.81 97 LEU A O 1
ATOM 773 N N . LEU A 1 98 ? -7.932 5.137 -1.221 1.00 88.25 98 LEU A N 1
ATOM 774 C CA . LEU A 1 98 ? -8.368 4.969 0.168 1.00 88.25 98 LEU A CA 1
ATOM 775 C C . LEU A 1 98 ? -9.774 4.364 0.237 1.00 88.25 98 LEU A C 1
ATOM 777 O O . LEU A 1 98 ? -10.006 3.435 1.008 1.00 88.25 98 LEU A O 1
ATOM 781 N N . LEU A 1 99 ? -10.690 4.835 -0.613 1.00 88.38 99 LEU A N 1
ATOM 782 C CA . LEU A 1 99 ? -12.042 4.290 -0.715 1.00 88.38 99 LEU A CA 1
ATOM 783 C C . LEU A 1 99 ? -12.061 2.831 -1.195 1.00 88.38 99 LEU A C 1
ATOM 785 O O . LEU A 1 99 ? -12.932 2.055 -0.799 1.00 88.38 99 LEU A O 1
ATOM 789 N N . GLU A 1 100 ? -11.149 2.448 -2.086 1.00 89.50 100 GLU A N 1
ATOM 790 C CA . GLU A 1 100 ? -11.005 1.061 -2.528 1.00 89.50 100 GLU A CA 1
ATOM 791 C C . GLU A 1 100 ? -10.461 0.170 -1.406 1.00 89.50 100 GLU A C 1
ATOM 793 O O . GLU A 1 100 ? -11.044 -0.876 -1.120 1.00 89.50 100 GLU A O 1
ATOM 798 N N . LEU A 1 101 ? -9.410 0.622 -0.716 1.00 90.94 101 LEU A N 1
ATOM 799 C CA . LEU A 1 101 ? -8.802 -0.097 0.403 1.00 90.94 101 LEU A CA 1
ATOM 800 C C . LEU A 1 101 ? -9.788 -0.284 1.563 1.00 90.94 101 LEU A C 1
ATOM 802 O O . LEU A 1 101 ? -9.843 -1.365 2.143 1.00 90.94 101 LEU A O 1
ATOM 806 N N . SER A 1 102 ? -10.625 0.713 1.871 1.00 89.56 102 SER A N 1
ATOM 807 C CA . SER A 1 102 ? -11.582 0.624 2.985 1.00 89.56 102 SER A CA 1
ATOM 808 C C . SER A 1 102 ? -12.718 -0.371 2.777 1.00 89.56 102 SER A C 1
ATOM 810 O O . SER A 1 102 ? -13.507 -0.580 3.687 1.00 89.56 102 SER A O 1
ATOM 812 N N . LYS A 1 103 ? -12.862 -0.945 1.578 1.00 89.56 103 LYS A N 1
ATOM 813 C CA . LYS A 1 103 ? -13.839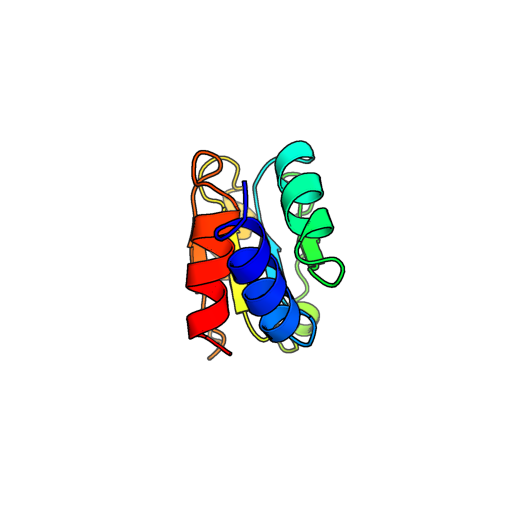 -2.015 1.312 1.00 89.56 103 LYS A CA 1
ATOM 814 C C . LYS A 1 103 ? -13.305 -3.398 1.692 1.00 89.56 103 LYS A C 1
ATOM 816 O O . LYS A 1 103 ? -14.053 -4.368 1.606 1.00 89.56 103 LYS A O 1
ATOM 821 N N . LEU A 1 104 ? -12.017 -3.492 2.024 1.00 88.50 104 LEU A N 1
ATOM 822 C CA . LEU A 1 104 ? -11.309 -4.739 2.316 1.00 88.50 104 LEU A CA 1
ATOM 823 C C . LEU A 1 104 ? -11.082 -4.967 3.817 1.00 88.50 104 LEU A C 1
ATOM 825 O O . LEU A 1 104 ? -10.583 -6.027 4.188 1.00 88.50 104 LEU A O 1
ATOM 829 N N . VAL A 1 105 ? -11.443 -3.987 4.649 1.00 82.88 105 VAL A N 1
ATOM 830 C CA . VAL A 1 105 ? -11.379 -4.008 6.119 1.00 82.88 105 VAL A CA 1
ATOM 831 C C . VAL A 1 105 ? -12.770 -3.821 6.704 1.00 82.88 105 VAL A C 1
ATOM 833 O O . VAL A 1 105 ? -13.040 -4.441 7.754 1.00 82.88 105 VAL A O 1
#

Radius of gyration: 13.45 Å; chains: 1; bounding box: 33×41×26 Å

pLDDT: mean 81.31, std 10.5, range [46.31, 93.19]